Protein AF-A0A0G3BPD0-F1 (afdb_monomer_lite)

Radius of gyration: 22.97 Å; chains: 1; bounding box: 46×29×78 Å

Structure (mmCIF, N/CA/C/O backbone):
data_AF-A0A0G3BPD0-F1
#
_entry.id   AF-A0A0G3BPD0-F1
#
loop_
_atom_site.group_PDB
_atom_site.id
_atom_site.type_symbol
_atom_site.label_atom_id
_atom_site.label_alt_id
_atom_site.label_comp_id
_atom_site.label_asym_id
_atom_site.label_entity_id
_atom_site.label_seq_id
_atom_site.pdbx_PDB_ins_code
_atom_site.Cartn_x
_atom_site.Cartn_y
_atom_site.Cartn_z
_atom_site.occupancy
_atom_site.B_iso_or_equiv
_atom_site.auth_seq_id
_atom_site.auth_comp_id
_atom_site.auth_asym_id
_atom_site.auth_atom_id
_atom_site.pdbx_PDB_model_num
ATOM 1 N N . MET A 1 1 ? -33.000 14.233 -21.600 1.00 36.94 1 MET A N 1
ATOM 2 C CA . MET A 1 1 ? -31.948 13.499 -22.332 1.00 36.94 1 MET A CA 1
ATOM 3 C C . MET A 1 1 ? -30.606 14.037 -21.872 1.00 36.94 1 MET A C 1
ATOM 5 O O . MET A 1 1 ? -30.256 15.145 -22.238 1.00 36.94 1 MET A O 1
ATOM 9 N N . GLY A 1 2 ? -29.935 13.327 -20.967 1.00 34.69 2 GLY A N 1
ATOM 10 C CA . GLY A 1 2 ? -28.583 13.654 -20.518 1.00 34.69 2 GLY A CA 1
ATOM 11 C C . GLY A 1 2 ? -27.718 12.437 -20.792 1.00 34.69 2 GLY A C 1
ATOM 12 O O . GLY A 1 2 ? -27.892 11.407 -20.140 1.00 34.69 2 GLY A O 1
ATOM 13 N N . GLU A 1 3 ? -26.877 12.521 -21.813 1.00 37.94 3 GLU A N 1
ATOM 14 C CA . GLU A 1 3 ? -25.970 11.443 -22.185 1.00 37.94 3 GLU A CA 1
ATOM 15 C C . GLU A 1 3 ? -24.855 11.353 -21.138 1.00 37.94 3 GLU A C 1
ATOM 17 O O . GLU A 1 3 ? -24.116 12.305 -20.893 1.00 37.94 3 GLU A O 1
ATOM 22 N N . ARG A 1 4 ? -24.770 10.206 -20.457 1.00 46.12 4 ARG A N 1
ATOM 23 C CA . ARG A 1 4 ? -23.628 9.866 -19.605 1.00 46.12 4 ARG A CA 1
ATOM 24 C C . ARG A 1 4 ? -22.479 9.423 -20.504 1.00 46.12 4 ARG A C 1
ATOM 26 O O . ARG A 1 4 ? -22.645 8.474 -21.264 1.00 46.12 4 ARG A O 1
ATOM 33 N N . CYS A 1 5 ? -21.312 10.047 -20.356 1.00 32.62 5 CYS A N 1
ATOM 34 C CA . CYS A 1 5 ? -20.070 9.552 -20.947 1.00 32.62 5 CYS A CA 1
ATOM 35 C C . CYS A 1 5 ? -19.777 8.114 -20.466 1.00 32.62 5 CYS A C 1
ATOM 37 O O . CYS A 1 5 ? -19.778 7.871 -19.252 1.00 32.62 5 CYS A O 1
ATOM 39 N N . PRO A 1 6 ? -19.492 7.162 -21.371 1.00 45.19 6 PRO A N 1
ATOM 40 C CA . PRO A 1 6 ? -19.058 5.827 -20.995 1.00 45.19 6 PRO A CA 1
ATOM 41 C C . PRO A 1 6 ? -17.571 5.884 -20.624 1.00 45.19 6 PRO A C 1
ATOM 43 O O . PRO A 1 6 ? -16.737 6.264 -21.438 1.00 45.19 6 PRO A O 1
ATOM 46 N N . GLY A 1 7 ? -17.232 5.521 -19.385 1.00 43.00 7 GLY A N 1
ATOM 47 C CA . GLY A 1 7 ? -15.834 5.373 -18.960 1.00 43.00 7 GLY A CA 1
ATOM 48 C C . GLY A 1 7 ? -15.369 6.332 -17.869 1.00 43.00 7 GLY A C 1
ATOM 49 O O . GLY A 1 7 ? -14.283 6.893 -17.967 1.00 43.00 7 GLY A O 1
ATOM 50 N N . GLY A 1 8 ? -16.143 6.484 -16.790 1.00 37.53 8 GLY A N 1
ATOM 51 C CA . GLY A 1 8 ? -15.663 7.098 -15.549 1.00 37.53 8 GLY A CA 1
ATOM 52 C C . GLY A 1 8 ? -14.537 6.276 -14.909 1.00 37.53 8 GLY A C 1
ATOM 53 O O . GLY A 1 8 ? -14.745 5.597 -13.906 1.00 37.53 8 GLY A O 1
ATOM 54 N N . GLN A 1 9 ? -13.338 6.310 -15.488 1.00 41.47 9 GLN A N 1
ATOM 55 C CA . GLN A 1 9 ? -12.120 5.854 -14.838 1.00 41.47 9 GLN A CA 1
ATOM 56 C C . GLN A 1 9 ? -11.810 6.850 -13.727 1.00 41.47 9 GLN A C 1
ATOM 58 O O . GLN A 1 9 ? -11.182 7.887 -13.932 1.00 41.47 9 GLN A O 1
ATOM 63 N N . GLY A 1 10 ? -12.314 6.542 -12.529 1.00 41.12 10 GLY A N 1
ATOM 64 C CA . GLY A 1 10 ? -11.878 7.201 -11.309 1.00 41.12 10 GLY A CA 1
ATOM 65 C C . GLY A 1 10 ? -10.354 7.168 -11.279 1.00 41.12 10 GLY A C 1
ATOM 66 O O . GLY A 1 10 ? -9.766 6.083 -11.277 1.00 41.12 10 GLY A O 1
ATOM 67 N N . ARG A 1 11 ? -9.732 8.352 -11.330 1.00 47.56 11 ARG A N 1
ATOM 68 C CA . ARG A 1 11 ? -8.277 8.515 -11.264 1.00 47.56 11 ARG A CA 1
ATOM 69 C C . ARG A 1 11 ? -7.823 7.961 -9.922 1.00 47.56 11 ARG A C 1
ATOM 71 O O . ARG A 1 11 ? -8.036 8.582 -8.884 1.00 47.56 11 ARG A O 1
ATOM 78 N N . GLN A 1 12 ? -7.251 6.769 -9.950 1.00 54.84 12 GLN A N 1
ATOM 79 C CA . GLN A 1 12 ? -6.699 6.114 -8.777 1.00 54.84 12 GLN A CA 1
ATOM 80 C C . GLN A 1 12 ? -5.203 6.374 -8.773 1.00 54.84 12 GLN A C 1
ATOM 82 O O . GLN A 1 12 ? -4.533 6.172 -9.783 1.00 54.84 12 GLN A O 1
ATOM 87 N N . ARG A 1 13 ? -4.702 6.887 -7.652 1.00 60.50 13 ARG A N 1
ATOM 88 C CA . ARG A 1 13 ? -3.278 7.140 -7.457 1.00 60.50 13 ARG A CA 1
ATOM 89 C C . ARG A 1 13 ? -2.708 5.988 -6.640 1.00 60.50 13 ARG A C 1
ATOM 91 O O . ARG A 1 13 ? -3.233 5.687 -5.572 1.00 60.50 13 ARG A O 1
ATOM 98 N N . VAL A 1 14 ? -1.668 5.359 -7.166 1.00 77.88 14 VAL A N 1
ATOM 99 C CA . VAL A 1 14 ? -0.838 4.352 -6.492 1.00 77.88 14 VAL A CA 1
ATOM 10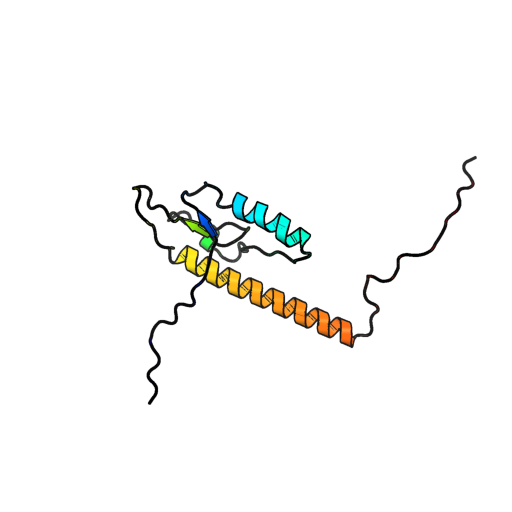0 C C . VAL A 1 14 ? 0.581 4.898 -6.359 1.00 77.88 14 VAL A C 1
ATOM 102 O O . VAL A 1 14 ? 0.932 5.853 -7.055 1.00 77.88 14 VAL A O 1
ATOM 105 N N . HIS A 1 15 ? 1.398 4.311 -5.482 1.00 82.38 15 HIS A N 1
ATOM 106 C CA . HIS A 1 15 ? 2.831 4.616 -5.486 1.00 82.38 15 HIS A CA 1
ATOM 107 C C . HIS A 1 15 ? 3.481 4.071 -6.763 1.00 82.38 15 HIS A C 1
ATOM 109 O O . HIS A 1 15 ? 3.117 2.999 -7.246 1.00 82.38 15 HIS A O 1
ATOM 115 N N . VAL A 1 16 ? 4.424 4.830 -7.313 1.00 81.12 16 VAL A N 1
ATOM 116 C CA . VAL A 1 16 ? 5.111 4.541 -8.577 1.00 81.12 16 VAL A CA 1
ATOM 117 C C . VAL A 1 16 ? 6.587 4.302 -8.288 1.00 81.12 16 VAL A C 1
ATOM 119 O O . VAL A 1 16 ? 7.194 5.082 -7.555 1.00 81.12 16 VAL A O 1
ATOM 122 N N . THR A 1 17 ? 7.174 3.277 -8.902 1.00 85.50 17 THR A N 1
ATOM 123 C CA . THR A 1 17 ? 8.631 3.095 -8.950 1.00 85.50 17 THR A CA 1
ATOM 124 C C . THR A 1 17 ? 9.121 2.962 -10.385 1.00 85.50 17 THR A C 1
ATOM 126 O O . THR A 1 17 ? 8.375 2.551 -11.273 1.00 85.50 17 THR A O 1
ATOM 129 N N . GLY A 1 18 ? 10.394 3.297 -10.610 1.00 75.69 18 GLY A N 1
ATOM 130 C CA . GLY A 1 18 ? 11.045 3.065 -11.901 1.00 75.69 18 GLY A CA 1
ATOM 131 C C . GLY A 1 18 ? 11.280 1.577 -12.158 1.00 75.69 18 GLY A C 1
ATOM 132 O O . GLY A 1 18 ? 10.964 1.085 -13.223 1.00 75.69 18 GLY A O 1
ATOM 133 N N . SER A 1 19 ? 11.745 0.815 -11.165 1.00 81.12 19 SER A N 1
ATOM 134 C CA . SER A 1 19 ? 12.085 -0.605 -11.340 1.00 81.12 19 SER A CA 1
ATOM 135 C C . SER A 1 19 ? 11.330 -1.534 -10.382 1.00 81.12 19 SER A C 1
ATOM 137 O O . SER A 1 19 ? 10.729 -1.088 -9.400 1.00 81.12 19 SER A O 1
ATOM 139 N N . GLN A 1 20 ? 11.390 -2.845 -10.656 1.00 83.31 20 GLN A N 1
ATOM 140 C CA . GLN A 1 20 ? 10.669 -3.902 -9.924 1.00 83.31 20 GLN A CA 1
ATOM 141 C C . GLN A 1 20 ? 10.973 -3.949 -8.421 1.00 83.31 20 GLN A C 1
ATOM 143 O O . GLN A 1 20 ? 10.095 -4.272 -7.632 1.00 83.31 20 GLN A O 1
ATOM 148 N N . HIS A 1 21 ? 12.195 -3.609 -8.009 1.00 86.50 21 HIS A N 1
ATOM 149 C CA . HIS A 1 21 ? 12.603 -3.638 -6.596 1.00 86.50 21 HIS A CA 1
ATOM 150 C C . HIS A 1 21 ? 13.168 -2.299 -6.112 1.00 86.50 21 HIS A C 1
ATOM 152 O O . HIS A 1 21 ? 13.570 -2.170 -4.957 1.00 86.50 21 HIS A O 1
ATOM 158 N N . GLY A 1 22 ? 13.172 -1.279 -6.976 1.00 88.75 22 GLY A N 1
ATOM 159 C CA . GLY A 1 22 ? 13.653 0.066 -6.673 1.00 88.75 22 GLY A CA 1
ATOM 160 C C . GLY A 1 22 ? 12.681 0.836 -5.789 1.00 88.75 22 GLY A C 1
ATOM 161 O O . GLY A 1 22 ? 12.031 1.768 -6.248 1.00 88.75 22 GLY A O 1
ATOM 162 N N . GLY A 1 23 ? 12.566 0.435 -4.523 1.00 89.56 23 GLY A N 1
ATOM 163 C CA . GLY A 1 23 ? 11.771 1.145 -3.524 1.00 89.56 23 GLY A CA 1
ATOM 164 C C . GLY A 1 23 ? 10.275 0.830 -3.531 1.00 89.56 23 GLY A C 1
ATOM 165 O O . GLY A 1 23 ? 9.522 1.590 -2.926 1.00 89.56 23 GLY A O 1
ATOM 166 N N . GLN A 1 24 ? 9.844 -0.276 -4.152 1.00 90.25 24 GLN A N 1
ATOM 167 C CA . GLN A 1 24 ? 8.431 -0.695 -4.173 1.00 90.25 24 GLN A CA 1
ATOM 168 C C . GLN A 1 24 ? 7.852 -0.826 -2.759 1.00 90.25 24 GLN A C 1
ATOM 170 O O . GLN A 1 24 ? 6.770 -0.327 -2.461 1.00 90.25 24 GLN A O 1
ATOM 175 N N . GLU A 1 25 ? 8.617 -1.447 -1.864 1.00 94.56 25 GLU A N 1
ATOM 176 C CA . GLU A 1 25 ? 8.222 -1.659 -0.471 1.00 94.56 25 GLU A CA 1
ATOM 177 C C . GLU A 1 25 ? 8.771 -0.564 0.447 1.00 94.56 25 GLU A C 1
ATOM 179 O O . GLU A 1 25 ? 8.048 -0.020 1.280 1.00 94.56 25 GLU A O 1
ATOM 184 N N . ALA A 1 26 ? 10.042 -0.190 0.268 1.00 94.56 26 ALA A N 1
ATOM 185 C CA . ALA A 1 26 ? 10.727 0.755 1.149 1.00 94.56 26 ALA A CA 1
ATOM 186 C C . ALA A 1 26 ? 10.076 2.151 1.158 1.00 94.56 26 ALA A C 1
ATOM 188 O O . ALA A 1 26 ? 10.004 2.798 2.206 1.00 94.56 26 ALA A O 1
ATOM 189 N N . THR A 1 27 ? 9.542 2.607 0.020 1.00 94.44 27 THR A N 1
ATOM 190 C CA . THR A 1 27 ? 8.810 3.884 -0.061 1.00 94.44 27 THR A CA 1
ATOM 191 C C . THR A 1 27 ? 7.528 3.836 0.766 1.00 94.44 27 THR A C 1
ATOM 193 O O . THR A 1 27 ? 7.233 4.763 1.522 1.00 94.44 27 THR A O 1
ATOM 196 N N . LEU A 1 28 ? 6.784 2.729 0.688 1.00 93.38 28 LEU A N 1
ATOM 197 C CA . LEU A 1 28 ? 5.588 2.534 1.502 1.00 93.38 28 LEU A CA 1
ATOM 198 C C . LEU A 1 28 ? 5.961 2.471 2.982 1.00 93.38 28 LEU A C 1
ATOM 200 O O . LEU A 1 28 ? 5.422 3.249 3.764 1.00 93.38 28 LEU A O 1
ATOM 204 N N . LEU A 1 29 ? 6.912 1.619 3.365 1.00 95.25 29 LEU A N 1
ATOM 205 C CA . LEU A 1 29 ? 7.340 1.449 4.757 1.00 95.25 29 LEU A CA 1
ATOM 206 C C . LEU A 1 29 ? 7.827 2.758 5.390 1.00 95.25 29 LEU A C 1
ATOM 208 O O . LEU A 1 29 ? 7.429 3.083 6.507 1.00 95.25 29 LEU A O 1
ATOM 212 N N . SER A 1 30 ? 8.622 3.554 4.674 1.00 95.75 30 SER A N 1
ATOM 213 C CA . SER A 1 30 ? 9.070 4.860 5.175 1.00 95.75 30 SER A CA 1
ATOM 214 C C . SER A 1 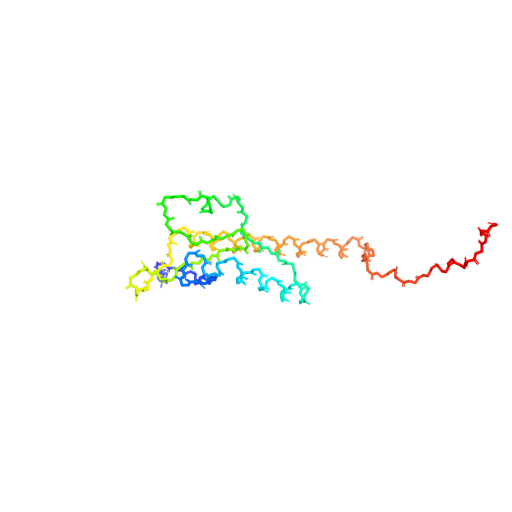30 ? 7.916 5.862 5.309 1.00 95.75 30 SER A C 1
ATOM 216 O O . SER A 1 30 ? 7.847 6.589 6.299 1.00 95.75 30 SER A O 1
ATOM 218 N N . THR A 1 31 ? 6.942 5.835 4.393 1.00 94.56 31 THR A N 1
ATOM 219 C CA . THR A 1 31 ? 5.715 6.641 4.506 1.00 94.56 31 THR A CA 1
ATOM 220 C C . THR A 1 31 ? 4.887 6.254 5.737 1.00 94.56 31 THR A C 1
ATOM 222 O O . THR A 1 31 ? 4.347 7.134 6.411 1.00 94.56 31 THR A O 1
ATOM 225 N N . HIS A 1 32 ? 4.816 4.960 6.088 1.00 96.06 32 HIS A N 1
ATOM 226 C CA . HIS A 1 32 ? 4.073 4.498 7.270 1.00 96.06 32 HIS A CA 1
ATOM 227 C C . HIS A 1 32 ? 4.582 5.161 8.555 1.00 96.06 32 HIS A C 1
ATOM 229 O O . HIS A 1 32 ? 3.775 5.500 9.415 1.00 96.06 32 HIS A O 1
ATOM 235 N N . ILE A 1 33 ? 5.892 5.407 8.673 1.00 97.06 33 ILE A N 1
ATOM 236 C CA . ILE A 1 33 ? 6.492 6.037 9.859 1.00 97.06 33 ILE A CA 1
ATOM 237 C C . ILE A 1 33 ? 5.868 7.412 10.119 1.00 97.06 33 ILE A C 1
ATOM 239 O O . ILE A 1 33 ? 5.480 7.708 11.250 1.00 97.06 33 ILE A O 1
ATOM 243 N N . VAL A 1 34 ? 5.730 8.240 9.080 1.00 97.38 34 VAL A N 1
ATOM 244 C CA . VAL A 1 34 ? 5.151 9.586 9.205 1.00 97.38 34 VAL A CA 1
ATOM 245 C C . VAL A 1 34 ? 3.665 9.510 9.557 1.00 97.38 34 VAL A C 1
ATOM 247 O O . VAL A 1 34 ? 3.201 10.234 10.434 1.00 97.38 34 VAL A O 1
ATOM 250 N N . LEU A 1 35 ? 2.918 8.600 8.924 1.00 96.62 35 LEU A N 1
ATOM 251 C CA . LEU A 1 35 ? 1.490 8.415 9.209 1.00 96.62 35 LEU A CA 1
ATOM 252 C C . LEU A 1 35 ? 1.248 7.958 10.654 1.00 96.62 35 LEU A C 1
ATOM 254 O O . LEU A 1 35 ? 0.332 8.452 11.311 1.00 96.62 35 LEU A O 1
ATOM 258 N N . LEU A 1 36 ? 2.100 7.069 11.167 1.00 97.19 36 LEU A N 1
ATOM 259 C CA . LEU A 1 36 ? 2.062 6.632 12.560 1.00 97.19 36 LEU A CA 1
ATOM 260 C C . LEU A 1 36 ? 2.368 7.785 13.525 1.00 97.19 36 LEU A C 1
ATOM 262 O O . LEU A 1 36 ? 1.670 7.932 14.524 1.00 97.19 36 LEU A O 1
ATOM 266 N N . HIS A 1 37 ? 3.340 8.649 13.209 1.00 97.50 37 HIS A N 1
ATOM 267 C CA . HIS A 1 37 ? 3.624 9.845 14.017 1.00 97.50 37 HIS A CA 1
ATOM 268 C C . HIS A 1 37 ? 2.449 10.831 14.057 1.00 97.50 37 HIS A C 1
ATOM 270 O O . HIS A 1 37 ? 2.244 11.503 15.063 1.00 97.50 37 HIS A O 1
ATOM 276 N N . LEU A 1 38 ? 1.646 10.895 12.993 1.00 97.75 38 LEU A N 1
ATOM 277 C CA . LEU A 1 38 ? 0.414 11.689 12.947 1.00 97.75 38 LEU A CA 1
ATOM 278 C C . LEU A 1 38 ? -0.770 11.020 13.673 1.00 97.75 38 LEU A C 1
ATOM 280 O O . LEU A 1 38 ? -1.877 11.557 13.654 1.00 97.75 38 LEU A O 1
ATOM 284 N N . GLY A 1 39 ? -0.566 9.854 14.297 1.00 95.88 39 GLY A N 1
ATOM 285 C CA . GLY A 1 39 ? -1.604 9.114 15.014 1.00 95.88 39 GLY A CA 1
ATOM 286 C C . GLY A 1 39 ? -2.606 8.404 14.100 1.00 95.88 39 GLY A C 1
ATOM 287 O O . GLY A 1 39 ? -3.722 8.108 14.527 1.00 95.88 39 GLY A O 1
ATOM 288 N N . MET A 1 40 ? -2.250 8.149 12.836 1.00 96.94 40 MET A N 1
ATOM 289 C CA . MET A 1 40 ? -3.135 7.460 11.899 1.00 96.94 40 MET A CA 1
ATOM 290 C C . MET A 1 40 ? -3.091 5.942 12.081 1.00 96.94 40 MET A C 1
ATOM 292 O O . MET A 1 40 ? -2.047 5.349 12.346 1.00 96.94 40 MET A O 1
ATOM 296 N N . VAL A 1 41 ? -4.233 5.297 11.840 1.00 95.12 41 VAL A N 1
ATOM 297 C CA . VAL A 1 41 ? -4.305 3.843 11.665 1.00 95.12 41 VAL A CA 1
ATOM 298 C C . VAL A 1 41 ? -3.918 3.517 10.228 1.00 95.12 41 VAL A C 1
ATOM 300 O O . VAL A 1 41 ? -4.576 3.971 9.290 1.00 95.12 41 VAL A O 1
ATOM 303 N N . VAL A 1 42 ? -2.861 2.726 10.050 1.00 94.88 42 VAL A N 1
ATOM 304 C CA . VAL A 1 42 ? -2.356 2.366 8.721 1.00 94.88 42 VAL A CA 1
ATOM 305 C C . VAL A 1 42 ? -2.828 0.971 8.311 1.00 94.88 42 VAL A C 1
ATOM 307 O O . VAL A 1 42 ? -2.878 0.053 9.126 1.00 94.88 42 VAL A O 1
ATOM 310 N N . THR A 1 43 ? -3.184 0.813 7.036 1.00 94.75 43 THR A N 1
ATOM 311 C CA . THR A 1 43 ? -3.575 -0.465 6.426 1.00 94.75 43 THR A CA 1
ATOM 312 C C . THR A 1 43 ? -2.967 -0.596 5.031 1.00 94.75 43 THR A C 1
ATOM 314 O O . THR A 1 43 ? -2.845 0.391 4.302 1.00 94.75 43 THR A O 1
ATOM 317 N N . GLY A 1 44 ? -2.586 -1.819 4.670 1.00 95.00 44 GLY A N 1
ATOM 318 C CA . GLY A 1 44 ? -1.945 -2.139 3.398 1.00 95.00 44 GLY A CA 1
ATOM 319 C C . GLY A 1 44 ? -2.895 -2.760 2.373 1.00 95.00 44 GLY A C 1
ATOM 320 O O . GLY A 1 44 ? -4.092 -2.459 2.330 1.00 95.00 44 GLY A O 1
ATOM 321 N N . LEU A 1 45 ? -2.349 -3.649 1.542 1.00 96.50 45 LEU A N 1
ATOM 322 C CA . LEU A 1 45 ? -3.084 -4.454 0.566 1.00 96.50 45 LEU A CA 1
ATOM 323 C C . LEU A 1 45 ? -3.107 -5.923 1.034 1.00 96.50 45 LEU A C 1
ATOM 325 O O . LEU A 1 45 ? -2.141 -6.656 0.840 1.00 96.50 45 LEU A O 1
ATOM 329 N N . PRO A 1 46 ? -4.197 -6.398 1.660 1.00 96.19 46 PRO A N 1
ATOM 330 C CA . PRO A 1 46 ? -4.282 -7.772 2.152 1.00 96.19 46 PRO A CA 1
ATOM 331 C C . PRO A 1 46 ? -4.072 -8.838 1.062 1.00 96.19 46 PRO A C 1
ATOM 333 O O . PRO A 1 46 ? -4.604 -8.714 -0.039 1.00 96.19 46 PRO A O 1
ATOM 336 N N . TYR A 1 47 ? -3.432 -9.964 1.404 1.00 96.56 47 TYR A N 1
ATOM 337 C CA . TYR A 1 47 ? -3.265 -11.145 0.525 1.00 96.56 47 TYR A CA 1
ATOM 338 C C . TYR A 1 47 ? -4.576 -11.859 0.136 1.00 96.56 47 TYR A C 1
ATOM 340 O O . TYR A 1 47 ? -4.579 -12.845 -0.612 1.00 96.56 47 TYR A O 1
ATOM 348 N N . THR A 1 48 ? -5.716 -11.388 0.643 1.00 96.12 48 THR A N 1
ATOM 349 C CA . THR A 1 48 ? -7.029 -11.759 0.103 1.00 96.12 48 THR A CA 1
ATOM 350 C C . THR A 1 48 ? -7.224 -11.203 -1.310 1.00 96.12 48 THR A C 1
ATOM 352 O O . THR A 1 48 ? -7.949 -11.808 -2.097 1.00 96.12 48 THR A O 1
ATOM 355 N N . PHE A 1 49 ? -6.511 -10.135 -1.684 1.00 96.56 49 PHE A N 1
ATOM 356 C CA . PHE A 1 49 ? -6.278 -9.779 -3.079 1.00 96.56 49 PHE A CA 1
ATOM 357 C C . PHE A 1 49 ? -5.185 -10.677 -3.676 1.00 96.56 49 PHE A C 1
ATOM 359 O O . PHE A 1 49 ? -3.991 -10.475 -3.450 1.00 96.56 49 PHE A O 1
ATOM 366 N N . LYS A 1 50 ? -5.606 -11.681 -4.453 1.00 95.75 50 LYS A N 1
ATOM 367 C CA . LYS A 1 50 ? -4.717 -12.695 -5.045 1.00 95.75 50 LYS A CA 1
ATOM 368 C C . LYS A 1 50 ? -3.808 -12.175 -6.158 1.00 95.75 50 LYS A C 1
ATOM 370 O O . LYS A 1 50 ? -2.828 -12.842 -6.466 1.00 95.75 50 LYS A O 1
ATOM 375 N N . GLY A 1 51 ? -4.069 -10.977 -6.684 1.00 93.44 51 GLY A N 1
ATOM 376 C CA . GLY A 1 51 ? -3.213 -10.333 -7.683 1.00 93.44 51 GLY A CA 1
ATOM 377 C C . GLY A 1 51 ? -1.767 -10.102 -7.223 1.00 93.44 51 GLY A C 1
ATOM 378 O O . GLY A 1 51 ? -0.878 -10.020 -8.058 1.00 93.44 51 GLY A O 1
ATOM 379 N N . GLN A 1 52 ? -1.513 -10.072 -5.908 1.00 92.69 52 GLN A N 1
ATOM 380 C CA . GLN A 1 52 ? -0.160 -9.998 -5.330 1.00 92.69 52 GLN A CA 1
ATOM 381 C C . GLN A 1 52 ? 0.661 -11.285 -5.467 1.00 92.69 52 GLN A C 1
ATOM 383 O O . GLN A 1 52 ? 1.869 -11.258 -5.279 1.00 92.69 52 GLN A O 1
ATOM 388 N N . LEU A 1 53 ? 0.014 -12.422 -5.729 1.00 93.38 53 LEU A N 1
ATOM 389 C CA . LEU A 1 53 ? 0.670 -13.731 -5.821 1.00 93.38 53 LEU A CA 1
ATOM 390 C C . LEU A 1 53 ? 0.891 -14.162 -7.276 1.00 93.38 53 LEU A C 1
ATOM 392 O O . LEU A 1 53 ? 1.204 -15.323 -7.534 1.00 93.38 53 LEU A O 1
ATOM 396 N N . ARG A 1 54 ? 0.671 -13.254 -8.229 1.00 92.44 54 ARG A N 1
ATOM 397 C CA . ARG A 1 54 ? 0.848 -13.524 -9.654 1.00 92.44 54 ARG A CA 1
ATOM 398 C C . ARG A 1 54 ? 2.320 -13.673 -10.000 1.00 92.44 54 ARG A C 1
ATOM 400 O O . ARG A 1 54 ? 3.142 -12.894 -9.539 1.00 92.44 54 ARG A O 1
ATOM 407 N N . MET A 1 55 ? 2.611 -14.663 -10.836 1.00 92.56 55 MET A N 1
ATOM 408 C CA . MET A 1 55 ? 3.968 -15.012 -11.281 1.00 92.56 55 MET A CA 1
ATOM 409 C C . MET A 1 55 ? 4.086 -15.047 -12.811 1.00 92.56 55 MET A C 1
ATOM 411 O O . MET A 1 55 ? 5.123 -15.416 -13.348 1.00 92.56 55 MET A O 1
ATOM 415 N N . ASP A 1 56 ? 3.006 -14.711 -13.514 1.00 93.12 56 ASP A N 1
ATOM 416 C CA . ASP A 1 56 ? 2.873 -14.786 -14.969 1.00 93.12 56 ASP A CA 1
ATOM 417 C C . ASP A 1 56 ? 3.109 -13.439 -15.671 1.00 93.12 56 ASP A C 1
ATOM 419 O O . ASP A 1 56 ? 3.246 -13.398 -16.891 1.00 93.12 56 ASP A O 1
ATOM 423 N N . GLU A 1 57 ? 3.179 -12.342 -14.916 1.00 90.44 57 GLU A N 1
ATOM 424 C CA . GLU A 1 57 ? 3.432 -10.998 -15.429 1.00 90.44 57 GLU A CA 1
ATOM 425 C C . GLU A 1 57 ? 4.265 -10.170 -14.444 1.00 90.44 57 GLU A C 1
ATOM 427 O O . GLU A 1 57 ? 4.184 -10.350 -13.228 1.00 90.44 57 GLU A O 1
ATOM 432 N N . ILE A 1 58 ? 5.035 -9.213 -14.968 1.00 91.50 58 ILE A N 1
ATOM 433 C CA . ILE A 1 58 ? 5.670 -8.189 -14.135 1.00 91.50 58 ILE A CA 1
ATOM 434 C C . ILE A 1 58 ? 4.568 -7.271 -13.603 1.00 91.50 58 ILE A C 1
ATOM 436 O O . ILE A 1 58 ? 3.914 -6.560 -14.373 1.00 91.50 58 ILE A O 1
ATOM 440 N N . THR A 1 59 ? 4.390 -7.264 -12.285 1.00 92.19 59 THR A N 1
ATOM 441 C CA . THR A 1 59 ? 3.379 -6.466 -11.589 1.00 92.19 59 THR A CA 1
ATOM 442 C C . THR A 1 59 ? 3.973 -5.795 -10.358 1.00 92.19 59 THR A C 1
ATOM 444 O O . THR A 1 59 ? 4.756 -6.391 -9.622 1.00 92.19 59 THR A O 1
ATOM 447 N N . GLY A 1 60 ? 3.572 -4.550 -10.118 1.00 91.38 60 GLY A N 1
ATOM 448 C CA . GLY A 1 60 ? 3.701 -3.900 -8.824 1.00 91.38 60 GLY A CA 1
ATOM 449 C C . GLY A 1 60 ? 2.709 -4.459 -7.799 1.00 91.38 60 GLY A C 1
ATOM 450 O O . GLY A 1 60 ? 1.856 -5.302 -8.096 1.00 91.38 60 GLY A O 1
ATOM 451 N N . GLY A 1 61 ? 2.810 -3.937 -6.584 1.00 91.81 61 GLY A N 1
ATOM 452 C CA . GLY A 1 61 ? 2.031 -4.313 -5.415 1.00 91.81 61 GLY A CA 1
ATOM 453 C C . GLY A 1 61 ? 2.882 -5.004 -4.354 1.00 91.81 61 GLY A C 1
ATOM 454 O O . GLY A 1 61 ? 3.772 -5.793 -4.648 1.00 91.81 61 GLY A O 1
ATOM 455 N N . SER A 1 62 ? 2.578 -4.708 -3.096 1.00 93.94 62 SER A N 1
ATOM 456 C CA . SER A 1 62 ? 3.110 -5.412 -1.931 1.00 93.94 62 SER A CA 1
ATOM 457 C C . SER A 1 62 ? 2.049 -5.441 -0.830 1.00 93.94 62 SER A C 1
ATOM 459 O O . SER A 1 62 ? 1.081 -4.671 -0.894 1.00 93.94 62 SER A O 1
ATOM 461 N N . PRO A 1 63 ? 2.237 -6.234 0.237 1.00 94.75 63 PRO A N 1
ATOM 462 C CA . PRO A 1 63 ? 1.311 -6.232 1.367 1.00 94.75 63 PRO A CA 1
ATOM 463 C C . PRO A 1 63 ? 1.174 -4.859 2.028 1.00 94.75 63 PRO A C 1
ATOM 465 O O . PRO A 1 63 ? 0.165 -4.583 2.673 1.00 94.75 63 PRO A O 1
ATOM 468 N N . TYR A 1 64 ? 2.160 -3.979 1.837 1.00 95.50 64 TYR A N 1
ATOM 469 C CA . TYR A 1 64 ? 2.180 -2.613 2.354 1.00 95.50 64 TYR A CA 1
ATOM 470 C C . TYR A 1 64 ? 1.323 -1.642 1.522 1.00 95.50 64 TYR A C 1
ATOM 472 O O . TYR A 1 64 ? 1.017 -0.544 1.983 1.00 95.50 64 TYR A O 1
ATOM 480 N N . GLY A 1 65 ? 0.912 -2.023 0.307 1.00 95.75 65 GLY A N 1
ATOM 481 C CA . GLY A 1 65 ? 0.077 -1.200 -0.566 1.00 95.75 65 GLY A CA 1
ATOM 482 C C . GLY A 1 65 ? 0.194 -1.539 -2.053 1.00 95.75 65 GLY A C 1
ATOM 483 O O . GLY A 1 65 ? 1.158 -2.150 -2.511 1.00 95.75 65 GLY A O 1
ATOM 484 N N . ALA A 1 66 ? -0.806 -1.106 -2.819 1.00 96.25 66 ALA A N 1
ATOM 485 C CA . ALA A 1 66 ? -0.816 -1.161 -4.270 1.00 96.25 66 ALA A CA 1
ATOM 486 C C . ALA A 1 66 ? 0.190 -0.162 -4.850 1.00 96.25 66 ALA A C 1
ATOM 488 O O . ALA A 1 66 ? 0.235 1.012 -4.461 1.00 96.25 66 ALA A O 1
ATOM 489 N N . THR A 1 67 ? 0.968 -0.634 -5.814 1.00 94.88 67 THR A N 1
ATOM 490 C CA . THR A 1 67 ? 1.979 0.149 -6.515 1.00 94.88 67 THR A CA 1
ATOM 491 C C . THR A 1 67 ? 1.979 -0.201 -8.001 1.00 94.88 67 THR A C 1
ATOM 493 O O . THR A 1 67 ? 1.369 -1.188 -8.411 1.00 94.88 67 THR A O 1
ATOM 496 N N . THR A 1 68 ? 2.647 0.614 -8.811 1.00 94.75 68 THR A N 1
ATOM 497 C CA . THR A 1 68 ? 2.857 0.377 -10.244 1.00 94.75 68 THR A CA 1
ATOM 498 C C . THR A 1 68 ? 4.324 0.573 -10.596 1.00 94.75 68 THR A C 1
ATOM 500 O O . THR A 1 68 ? 5.025 1.358 -9.954 1.00 94.75 68 THR A O 1
ATOM 503 N N . ILE A 1 69 ? 4.779 -0.123 -11.633 1.00 92.81 69 ILE A N 1
ATOM 504 C CA . ILE A 1 69 ? 6.102 0.078 -12.233 1.00 92.81 69 ILE A CA 1
ATOM 505 C C . ILE A 1 69 ? 5.926 0.952 -13.476 1.00 92.81 69 ILE A C 1
ATOM 507 O O . ILE A 1 69 ? 5.052 0.661 -14.297 1.00 92.81 69 ILE A O 1
ATOM 511 N N . ALA A 1 70 ? 6.710 2.025 -13.578 1.00 90.06 70 ALA A N 1
ATOM 512 C CA . ALA A 1 70 ? 6.594 3.019 -14.646 1.00 90.06 70 ALA A CA 1
ATOM 513 C C . ALA A 1 70 ? 7.630 2.878 -15.769 1.00 90.06 70 ALA A C 1
ATOM 515 O O . ALA A 1 70 ? 7.397 3.436 -16.830 1.00 90.06 70 ALA A O 1
ATOM 516 N N . ASP A 1 71 ? 8.730 2.145 -15.582 1.00 86.69 71 ASP A N 1
ATOM 517 C CA . ASP A 1 71 ? 9.684 1.862 -16.668 1.00 86.69 71 ASP A CA 1
ATOM 518 C C . ASP A 1 71 ? 9.282 0.570 -17.396 1.00 86.69 71 ASP A C 1
ATOM 520 O O . ASP A 1 71 ? 8.892 -0.420 -16.762 1.00 86.69 71 ASP A O 1
ATOM 524 N N . ASP A 1 72 ? 9.367 0.573 -18.724 1.00 83.44 72 ASP A N 1
ATOM 525 C CA . ASP A 1 72 ? 9.196 -0.618 -19.563 1.00 83.44 72 ASP A CA 1
ATOM 526 C C . ASP A 1 72 ? 10.485 -1.451 -19.710 1.00 83.44 72 ASP A C 1
ATOM 528 O O . ASP A 1 72 ? 10.454 -2.543 -20.280 1.00 83.44 72 ASP A O 1
ATOM 532 N N . GLY A 1 73 ? 11.604 -0.973 -19.154 1.00 79.44 73 GLY A N 1
ATOM 533 C CA . GLY A 1 73 ? 12.920 -1.610 -19.218 1.00 79.44 73 GLY A CA 1
ATOM 534 C C . GLY A 1 73 ? 13.725 -1.251 -20.471 1.00 79.44 73 GLY A C 1
ATOM 535 O O . GLY A 1 73 ? 14.857 -1.716 -20.626 1.00 79.44 73 GLY A O 1
ATOM 536 N N . HIS A 1 74 ? 13.171 -0.4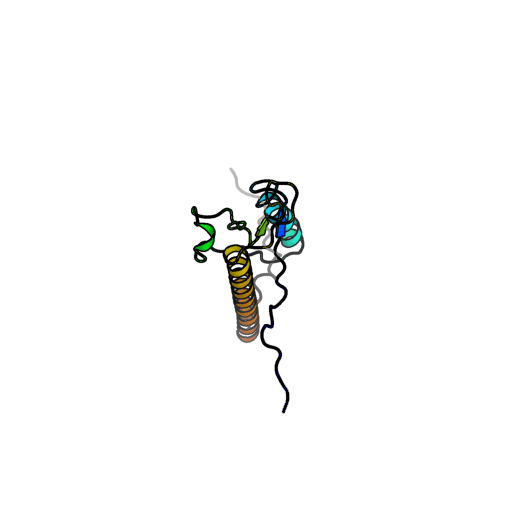18 -21.351 1.00 81.88 74 HIS A N 1
ATOM 537 C CA . HIS A 1 74 ? 13.787 0.075 -22.582 1.00 81.88 74 HIS A CA 1
ATOM 538 C C . HIS A 1 74 ? 13.894 1.608 -22.610 1.00 81.88 74 HIS A C 1
ATOM 540 O O . HIS A 1 74 ? 14.249 2.182 -23.641 1.00 81.88 74 HIS A O 1
ATOM 546 N N . GLY A 1 75 ? 13.641 2.268 -21.473 1.00 72.62 75 GLY A N 1
ATOM 547 C CA . GLY A 1 75 ? 13.656 3.724 -21.345 1.00 72.62 75 GLY A CA 1
ATOM 548 C C . GLY A 1 75 ? 12.354 4.393 -21.793 1.00 72.62 75 GLY A C 1
ATOM 549 O O . GLY A 1 75 ? 12.353 5.604 -22.018 1.00 72.62 75 GLY A O 1
ATOM 550 N N . GLY A 1 76 ? 11.275 3.620 -21.952 1.00 76.06 76 GLY A N 1
ATOM 551 C CA . GLY A 1 76 ? 9.924 4.103 -22.215 1.00 76.06 76 GLY A CA 1
ATOM 552 C C . GLY A 1 76 ? 9.011 4.025 -20.986 1.00 76.06 76 GLY A C 1
ATOM 553 O O . GLY A 1 76 ? 9.316 3.379 -19.982 1.00 76.06 76 GLY A O 1
ATOM 554 N N . ASP A 1 77 ? 7.860 4.695 -21.076 1.00 87.31 77 ASP A N 1
ATOM 555 C CA . ASP A 1 77 ? 6.870 4.745 -19.997 1.00 87.31 77 ASP A CA 1
ATOM 556 C C . ASP A 1 77 ? 5.900 3.553 -20.067 1.00 87.31 77 ASP A C 1
ATOM 558 O O . ASP A 1 77 ? 5.051 3.451 -20.963 1.00 87.31 77 ASP A O 1
ATOM 562 N N . ARG A 1 78 ? 5.947 2.687 -19.055 1.00 90.50 78 ARG A N 1
ATOM 563 C CA . ARG A 1 78 ? 4.965 1.628 -18.813 1.00 90.50 78 ARG A CA 1
ATOM 564 C C . ARG A 1 78 ? 3.724 2.194 -18.122 1.00 90.50 78 ARG A C 1
ATOM 566 O O . ARG A 1 78 ? 3.792 2.810 -17.059 1.00 90.50 78 ARG A O 1
ATOM 573 N N . GLN A 1 79 ? 2.555 1.916 -18.694 1.00 92.00 79 GLN A N 1
ATOM 574 C CA . GLN A 1 79 ? 1.274 2.210 -18.047 1.00 92.00 79 GLN A CA 1
ATOM 575 C C . GLN A 1 79 ? 0.919 1.145 -16.997 1.00 92.00 79 GLN A C 1
ATOM 577 O O . GLN A 1 79 ? 1.297 -0.018 -17.169 1.00 92.00 79 GLN A O 1
ATOM 582 N N . PRO A 1 80 ? 0.152 1.499 -15.947 1.00 92.25 80 PRO A N 1
ATOM 583 C CA . PRO A 1 80 ? -0.301 0.528 -14.961 1.00 92.25 80 PRO A CA 1
ATOM 584 C C . PRO A 1 80 ? -1.077 -0.623 -15.606 1.00 92.25 80 PRO A C 1
ATOM 586 O O . PRO A 1 80 ? -2.001 -0.397 -16.394 1.00 92.25 80 PRO A O 1
ATOM 589 N N . THR A 1 81 ? -0.741 -1.858 -15.247 1.00 93.56 81 THR A N 1
ATOM 590 C CA . THR A 1 81 ? -1.466 -3.041 -15.712 1.00 93.56 81 THR A CA 1
ATOM 591 C C . THR A 1 81 ? -2.832 -3.131 -15.056 1.00 93.56 81 THR A C 1
ATOM 593 O O . THR A 1 81 ? -3.125 -2.523 -14.022 1.00 93.56 81 THR A O 1
ATOM 596 N N . GLN A 1 82 ? -3.694 -3.960 -15.640 1.00 94.38 82 GLN A N 1
ATOM 597 C CA . GLN A 1 82 ? -5.008 -4.218 -15.073 1.00 94.38 82 GLN A CA 1
ATOM 598 C C . GLN A 1 82 ? -4.918 -4.793 -13.646 1.00 94.38 82 GLN A C 1
ATOM 600 O O . GLN A 1 82 ? -5.718 -4.405 -12.797 1.00 94.38 82 GLN A O 1
ATOM 605 N N . ASN A 1 83 ? -3.923 -5.640 -13.354 1.00 95.56 83 ASN A N 1
ATOM 606 C CA . ASN A 1 83 ? -3.702 -6.185 -12.012 1.00 95.56 83 ASN A CA 1
ATOM 607 C C . ASN A 1 83 ? -3.333 -5.096 -10.992 1.00 95.56 83 ASN A C 1
ATOM 609 O O . ASN A 1 83 ? -3.89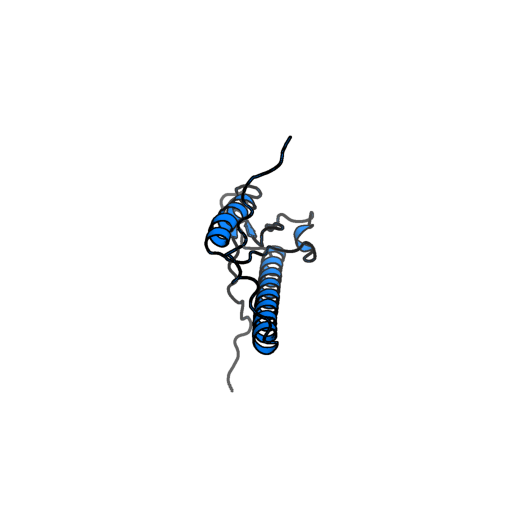6 -5.064 -9.897 1.00 95.56 83 ASN A O 1
ATOM 613 N N . GLU A 1 84 ? -2.457 -4.162 -11.366 1.00 95.69 84 GLU A N 1
ATOM 614 C CA . GLU A 1 84 ? -2.063 -3.023 -10.523 1.00 95.69 84 GLU A CA 1
ATOM 615 C C . GLU A 1 84 ? -3.261 -2.096 -10.252 1.00 95.69 84 GLU A C 1
ATOM 617 O O . GLU A 1 84 ? -3.512 -1.695 -9.109 1.00 95.69 84 GLU A O 1
ATOM 622 N N . LEU A 1 85 ? -4.073 -1.823 -11.281 1.00 96.19 85 LEU A N 1
ATOM 623 C CA . LEU A 1 85 ? -5.316 -1.059 -11.146 1.00 96.19 85 LEU A CA 1
ATOM 624 C C . LEU A 1 85 ? -6.339 -1.775 -10.255 1.00 96.19 85 LEU A C 1
ATOM 626 O O . LEU A 1 85 ? -7.001 -1.136 -9.437 1.00 96.19 85 LEU A O 1
ATOM 630 N N . ASP A 1 86 ? -6.486 -3.091 -10.382 1.00 96.12 86 ASP A N 1
ATOM 631 C CA . ASP A 1 86 ? -7.399 -3.868 -9.544 1.00 96.12 86 ASP A CA 1
ATOM 632 C C . ASP A 1 86 ? -6.932 -3.939 -8.088 1.00 96.12 86 ASP A C 1
ATOM 634 O O . ASP A 1 86 ? -7.769 -3.847 -7.181 1.00 96.12 86 ASP A O 1
ATOM 638 N N . GLY A 1 87 ? -5.618 -3.984 -7.857 1.00 96.06 87 GLY A N 1
ATOM 639 C CA . GLY A 1 87 ? -5.012 -3.814 -6.538 1.00 96.06 87 GLY A CA 1
ATOM 640 C C . GLY A 1 87 ? -5.354 -2.455 -5.926 1.00 96.06 87 GLY A C 1
ATOM 641 O O . GLY A 1 87 ? -5.821 -2.393 -4.786 1.00 96.06 87 GLY A O 1
ATOM 642 N N . ALA A 1 88 ? -5.241 -1.371 -6.700 1.00 96.25 88 ALA A N 1
ATOM 643 C CA . ALA A 1 88 ? -5.619 -0.025 -6.263 1.00 96.25 88 ALA A CA 1
ATOM 644 C C . ALA A 1 88 ? -7.109 0.066 -5.889 1.00 96.25 88 ALA A C 1
ATOM 646 O O . ALA A 1 88 ? -7.470 0.571 -4.820 1.00 96.25 88 ALA A O 1
ATOM 647 N N . ARG A 1 89 ? -7.989 -0.498 -6.731 1.00 96.50 89 ARG A N 1
ATOM 648 C CA . ARG A 1 89 ? -9.439 -0.559 -6.476 1.00 96.50 89 ARG A CA 1
ATOM 649 C C . ARG A 1 89 ? -9.744 -1.360 -5.216 1.00 96.50 89 ARG A C 1
ATOM 651 O O . ARG A 1 89 ? -10.621 -0.983 -4.434 1.00 96.50 89 ARG A O 1
ATOM 658 N N . PHE A 1 90 ? -9.060 -2.487 -5.032 1.00 97.25 90 PHE A N 1
ATOM 659 C CA . PHE A 1 90 ? -9.211 -3.327 -3.853 1.00 97.25 90 PHE A CA 1
ATOM 660 C C . PHE A 1 90 ? -8.810 -2.567 -2.591 1.00 97.25 90 PHE A C 1
ATOM 662 O O . PHE A 1 90 ? -9.608 -2.502 -1.654 1.00 97.25 90 PHE A O 1
ATOM 669 N N . GLN A 1 91 ? -7.627 -1.949 -2.583 1.00 97.38 91 GLN A N 1
ATOM 670 C CA . GLN A 1 91 ? -7.139 -1.189 -1.436 1.00 97.38 91 GLN A CA 1
ATOM 671 C C . GLN A 1 91 ? -8.063 -0.014 -1.110 1.00 97.38 91 GLN A C 1
ATOM 673 O O . GLN A 1 91 ? -8.438 0.155 0.047 1.00 97.38 91 GLN A O 1
ATOM 678 N N . GLY A 1 92 ? -8.524 0.735 -2.116 1.00 96.25 92 GLY A N 1
ATOM 679 C CA . GLY A 1 92 ? -9.475 1.831 -1.917 1.00 96.25 92 GLY A CA 1
ATOM 680 C C . GLY A 1 92 ? -10.773 1.371 -1.242 1.00 96.25 92 GLY A C 1
ATOM 681 O O . GLY A 1 92 ? -11.219 1.973 -0.264 1.00 96.25 92 GLY A O 1
ATOM 682 N N . ARG A 1 93 ? -11.353 0.248 -1.692 1.00 97.25 93 ARG A N 1
ATOM 683 C CA . ARG A 1 93 ? -12.530 -0.350 -1.032 1.00 97.25 93 ARG A CA 1
ATOM 684 C C . ARG A 1 93 ? -12.218 -0.844 0.380 1.00 97.25 93 ARG A C 1
ATOM 686 O O . ARG A 1 93 ? -13.072 -0.731 1.257 1.00 97.25 93 ARG A O 1
ATOM 693 N N . HIS A 1 94 ? -11.038 -1.419 0.599 1.00 96.88 94 HIS A N 1
ATOM 694 C CA . HIS A 1 94 ? -10.621 -1.934 1.901 1.00 96.88 94 HIS A CA 1
ATOM 695 C C . HIS A 1 94 ? -10.487 -0.806 2.934 1.00 96.88 94 HIS A C 1
ATOM 697 O O . HIS A 1 94 ? -11.103 -0.878 3.997 1.00 96.88 94 HIS A O 1
ATOM 703 N N . VAL A 1 95 ? -9.787 0.273 2.576 1.00 96.31 95 VAL A N 1
ATOM 704 C CA . VAL A 1 95 ? -9.642 1.484 3.397 1.00 96.31 95 VAL A CA 1
ATOM 705 C C . VAL A 1 95 ? -11.007 2.092 3.714 1.00 96.31 95 VAL A C 1
ATOM 707 O O . VAL A 1 95 ? -11.299 2.360 4.877 1.00 96.31 95 VAL A O 1
ATOM 710 N N . ALA A 1 96 ? -11.881 2.249 2.712 1.00 97.50 96 ALA A N 1
ATOM 711 C CA . ALA A 1 96 ? -13.215 2.817 2.918 1.00 97.50 96 ALA A CA 1
ATOM 712 C C . ALA A 1 96 ? -14.058 1.998 3.913 1.00 97.50 96 ALA A C 1
ATOM 714 O O . ALA A 1 96 ? -14.746 2.562 4.764 1.00 97.50 96 ALA A O 1
ATOM 715 N N . ARG A 1 97 ? -13.982 0.662 3.844 1.00 97.06 97 ARG A N 1
ATOM 716 C CA . ARG A 1 97 ? -14.682 -0.229 4.784 1.00 97.06 97 ARG A CA 1
ATOM 717 C C . ARG A 1 97 ? -14.141 -0.110 6.206 1.00 97.06 97 ARG A C 1
ATOM 719 O O . ARG A 1 97 ? -14.938 -0.067 7.139 1.00 97.06 97 ARG A O 1
ATOM 726 N N . LEU A 1 98 ? -12.819 -0.043 6.372 1.00 96.31 98 LEU A N 1
ATOM 727 C CA . LEU A 1 98 ? -12.188 0.125 7.684 1.00 96.31 98 LEU A CA 1
ATOM 728 C C . LEU A 1 98 ? -12.533 1.479 8.308 1.00 96.31 98 LEU A C 1
ATOM 730 O O . LEU A 1 98 ? -12.933 1.529 9.469 1.00 96.31 98 LEU A O 1
ATOM 734 N N . ALA A 1 99 ? -12.454 2.558 7.529 1.00 95.94 99 ALA A N 1
ATOM 735 C CA . ALA A 1 99 ? -12.827 3.893 7.985 1.00 95.94 99 ALA A CA 1
ATOM 736 C C . ALA A 1 99 ? -14.287 3.936 8.466 1.00 95.94 99 ALA A C 1
ATOM 738 O O . ALA A 1 99 ? -14.577 4.460 9.541 1.00 95.94 99 ALA A O 1
ATOM 739 N N . GLU A 1 100 ? -15.203 3.321 7.715 1.00 97.62 100 GLU A N 1
ATOM 740 C CA . GLU A 1 100 ? -16.611 3.247 8.100 1.00 97.62 100 GLU A CA 1
ATOM 741 C C . GLU A 1 100 ? -16.843 2.378 9.350 1.00 97.62 100 GLU A C 1
ATOM 743 O O . GLU A 1 100 ? -17.700 2.701 10.175 1.00 97.62 100 GLU A O 1
ATOM 748 N N . ALA A 1 101 ? -16.088 1.290 9.525 1.00 96.00 101 ALA A N 1
ATOM 749 C CA . ALA A 1 101 ? -16.160 0.464 10.730 1.00 96.00 101 ALA A CA 1
ATOM 750 C C . ALA A 1 101 ? -15.691 1.237 11.975 1.00 96.00 101 ALA A C 1
ATOM 752 O O . ALA A 1 101 ? -16.397 1.257 12.983 1.00 96.00 101 ALA A O 1
ATOM 753 N N . LEU A 1 102 ? -14.558 1.940 11.884 1.00 95.25 102 LEU A N 1
ATOM 754 C CA . LEU A 1 102 ? -14.034 2.783 12.965 1.00 95.25 102 LEU A CA 1
ATOM 755 C C . LEU A 1 102 ? -14.994 3.927 13.311 1.00 95.25 102 LEU A C 1
ATOM 757 O O . LEU A 1 102 ? -15.236 4.211 14.484 1.00 95.25 102 LEU A O 1
ATOM 761 N N . ARG A 1 103 ? -15.601 4.552 12.294 1.00 95.12 103 ARG A N 1
ATOM 762 C CA . ARG A 1 103 ? -16.623 5.586 12.491 1.00 95.12 103 ARG A CA 1
ATOM 763 C C . ARG A 1 103 ? -17.819 5.044 13.275 1.00 95.12 103 ARG A C 1
ATOM 765 O O . ARG A 1 103 ? -18.289 5.708 14.195 1.00 95.12 103 ARG A O 1
ATOM 772 N N . ARG A 1 104 ? -18.305 3.847 12.929 1.00 95.25 104 ARG A N 1
ATOM 773 C CA . ARG A 1 104 ? -19.425 3.198 13.628 1.00 95.25 104 ARG A CA 1
ATOM 774 C C . ARG A 1 104 ? -19.076 2.801 15.058 1.00 95.25 104 ARG A C 1
ATOM 776 O O . ARG A 1 104 ? -19.883 3.061 15.943 1.00 95.25 104 ARG A O 1
ATOM 783 N N . ALA A 1 105 ? -17.887 2.244 15.287 1.00 92.12 105 ALA A N 1
ATOM 784 C CA . ALA A 1 105 ? -17.411 1.898 16.626 1.00 92.12 105 ALA A CA 1
ATOM 785 C C . ALA A 1 105 ? -17.389 3.128 17.547 1.00 92.12 105 ALA A C 1
ATOM 787 O O . ALA A 1 105 ? -17.957 3.094 18.630 1.00 92.12 105 ALA A O 1
ATOM 788 N N . ARG A 1 106 ? -16.872 4.265 17.060 1.00 91.00 106 ARG A N 1
ATOM 789 C CA . ARG A 1 106 ? -16.875 5.525 17.820 1.00 91.00 106 ARG A CA 1
ATOM 790 C C . ARG A 1 106 ? -18.283 5.999 18.200 1.00 91.00 106 ARG A C 1
ATOM 792 O O . ARG A 1 106 ? -18.475 6.538 19.285 1.00 91.00 106 ARG A O 1
ATOM 799 N N . VAL A 1 107 ? -19.260 5.844 17.304 1.00 87.06 107 VAL A N 1
ATOM 800 C CA . VAL A 1 107 ? -20.660 6.208 17.588 1.00 87.06 107 VAL A CA 1
ATOM 801 C C . VAL A 1 107 ? -21.267 5.271 18.633 1.00 87.06 107 VAL A C 1
ATOM 803 O O . VAL A 1 107 ? -21.985 5.738 19.513 1.00 87.06 107 VAL A O 1
ATOM 806 N N . ALA A 1 108 ? -20.962 3.973 18.563 1.00 84.06 108 ALA A N 1
ATOM 807 C CA . ALA A 1 108 ? -21.416 2.995 19.548 1.00 84.06 108 ALA A CA 1
ATOM 808 C C . ALA A 1 108 ? -20.821 3.261 20.943 1.00 84.06 108 ALA A C 1
ATOM 810 O O . ALA A 1 108 ? -21.563 3.243 21.921 1.00 84.06 108 ALA A O 1
ATOM 811 N N . ASP A 1 109 ? -19.529 3.592 21.028 1.00 82.69 109 ASP A N 1
ATOM 812 C CA . ASP A 1 109 ? -18.864 3.960 22.287 1.00 82.69 109 ASP A CA 1
ATOM 813 C C . ASP A 1 109 ? -19.464 5.230 22.904 1.00 82.69 109 ASP A C 1
ATOM 815 O O . ASP A 1 109 ? -19.704 5.295 24.106 1.00 82.69 109 ASP A O 1
ATOM 819 N N . ALA A 1 110 ? -19.773 6.239 22.083 1.00 78.00 110 ALA A N 1
ATOM 820 C CA . ALA A 1 110 ? -20.424 7.457 22.565 1.00 78.00 110 ALA A CA 1
ATOM 821 C C . ALA A 1 110 ? -21.853 7.200 23.083 1.00 78.00 110 ALA A C 1
ATOM 823 O O . ALA A 1 110 ? -22.298 7.865 24.016 1.00 78.00 110 ALA A O 1
ATOM 824 N N . ALA A 1 111 ? -22.574 6.244 22.487 1.00 74.25 111 ALA A N 1
ATOM 825 C CA . ALA A 1 111 ? -23.935 5.888 22.882 1.00 74.25 111 ALA A CA 1
ATOM 826 C C . ALA A 1 111 ? -23.994 4.964 24.111 1.00 74.25 111 ALA A C 1
ATOM 828 O O . ALA A 1 111 ? -25.007 4.950 24.807 1.00 74.25 111 ALA A O 1
ATOM 829 N N . SER A 1 112 ? -22.934 4.197 24.387 1.00 77.94 112 SER A N 1
ATOM 830 C CA . SER A 1 112 ? -22.891 3.249 25.507 1.00 77.94 112 SER A CA 1
ATOM 831 C C . SER A 1 112 ? -22.601 3.906 26.862 1.00 77.94 112 SER A C 1
ATOM 833 O O . SER A 1 112 ? -22.726 3.245 27.890 1.00 77.94 112 SER A O 1
ATOM 835 N N . GLY A 1 113 ? -22.222 5.193 26.890 1.00 63.84 113 GLY A N 1
ATOM 836 C CA . GLY A 1 113 ? -21.891 5.920 28.123 1.00 63.84 113 GLY A CA 1
ATOM 837 C C . GLY A 1 113 ? -20.663 5.370 28.860 1.00 63.84 113 GLY A C 1
ATOM 838 O O . GLY A 1 113 ? -20.391 5.785 29.987 1.00 63.84 113 GLY A O 1
ATOM 839 N N . ALA A 1 114 ? -19.924 4.441 28.247 1.00 59.56 114 ALA A N 1
ATOM 840 C CA . ALA A 1 114 ? -18.719 3.878 28.826 1.00 59.56 114 ALA A CA 1
ATOM 841 C C . ALA A 1 114 ? -17.624 4.960 28.869 1.00 59.56 114 ALA A C 1
ATOM 843 O O . ALA A 1 114 ? -17.390 5.633 27.858 1.00 59.56 114 ALA A O 1
ATOM 844 N N . PRO A 1 115 ? -16.951 5.168 30.016 1.00 55.84 115 PRO A N 1
ATOM 845 C CA . PRO A 1 115 ? -15.851 6.118 30.091 1.00 55.84 115 PRO A CA 1
ATOM 846 C C . PRO A 1 115 ? -14.780 5.732 29.067 1.00 55.84 115 PRO A C 1
ATOM 848 O O . PRO A 1 115 ? -14.446 4.554 28.920 1.00 55.84 115 PRO A O 1
ATOM 851 N N . SER A 1 116 ? -14.254 6.725 28.342 1.00 56.69 116 SER A N 1
ATOM 852 C CA . SER A 1 116 ? -13.184 6.476 27.376 1.00 56.69 116 SER A CA 1
ATOM 853 C C . SER A 1 116 ? -11.999 5.813 28.094 1.00 56.69 116 SER A C 1
ATOM 855 O O . SER A 1 116 ? -11.689 6.187 29.231 1.00 56.69 116 SER A O 1
ATOM 857 N N . PRO A 1 117 ? -11.297 4.855 27.466 1.00 58.53 117 PRO A N 1
ATOM 858 C CA . PRO A 1 117 ? -10.198 4.129 28.108 1.00 58.53 117 PRO A CA 1
ATOM 859 C C . PRO A 1 117 ? -8.924 4.983 28.318 1.00 58.53 117 PRO A C 1
ATOM 861 O O . PRO A 1 117 ? -7.820 4.453 28.336 1.00 58.53 117 PRO A O 1
ATOM 864 N N . GLY A 1 118 ? -9.042 6.308 28.473 1.00 55.69 118 GLY A N 1
ATOM 865 C CA . GLY A 1 118 ? -7.917 7.247 28.435 1.00 55.69 118 GLY A CA 1
ATOM 866 C C . GLY A 1 118 ? -7.923 8.378 29.464 1.00 55.69 118 GLY A C 1
ATOM 867 O O . GLY A 1 118 ? -7.168 9.329 29.290 1.00 55.69 118 GLY A O 1
ATOM 868 N N . ALA A 1 119 ? -8.723 8.314 30.531 1.00 48.47 119 ALA A N 1
ATOM 869 C CA . ALA A 1 119 ? -8.684 9.303 31.616 1.00 48.47 119 ALA A CA 1
ATOM 870 C C . ALA A 1 119 ? -8.487 8.624 32.983 1.00 48.47 119 ALA A C 1
ATOM 872 O O . ALA A 1 119 ? -9.377 8.620 33.824 1.00 48.47 119 ALA A O 1
ATOM 873 N N . GLY A 1 120 ? -7.318 8.012 33.193 1.00 41.84 120 GLY A N 1
ATOM 874 C CA . GLY A 1 120 ? -6.992 7.290 34.428 1.00 41.84 120 GLY A CA 1
ATOM 875 C C . GLY A 1 120 ? -5.493 7.204 34.705 1.00 41.84 120 GLY A C 1
ATOM 876 O O . GLY A 1 120 ? -4.986 6.140 35.031 1.00 41.84 120 GLY A O 1
ATOM 877 N N . GLY A 1 121 ? -4.765 8.308 34.528 1.00 46.56 121 GLY A N 1
ATOM 878 C CA . GLY A 1 121 ? -3.450 8.494 35.142 1.00 46.56 121 GLY A CA 1
ATOM 879 C C . GLY A 1 121 ? -3.609 9.409 36.354 1.00 46.56 121 GLY A C 1
ATOM 880 O O . GLY A 1 121 ? -4.188 10.484 36.193 1.00 46.56 121 GLY A O 1
ATOM 881 N N . ARG A 1 122 ? -3.055 8.993 37.507 1.00 49.78 122 ARG A N 1
ATOM 882 C CA . ARG A 1 122 ? -3.197 9.514 38.894 1.00 49.78 122 ARG A CA 1
ATOM 883 C C . ARG A 1 122 ? -4.272 8.742 39.678 1.00 49.78 122 ARG A C 1
ATOM 885 O O . ARG A 1 122 ? -5.419 8.743 39.266 1.00 49.78 122 ARG A O 1
ATOM 892 N N . THR A 1 123 ? -4.016 8.062 40.791 1.00 45.78 123 THR A N 1
ATOM 893 C CA . THR A 1 123 ? -2.877 7.989 41.720 1.00 45.78 123 THR A CA 1
ATOM 894 C C . THR A 1 123 ? -2.981 6.669 42.492 1.00 45.78 123 THR A C 1
ATOM 896 O O . THR A 1 123 ? -4.039 6.380 43.045 1.00 45.78 123 THR A O 1
ATOM 899 N N . ALA A 1 124 ? -1.888 5.927 42.613 1.00 41.75 124 ALA A N 1
ATOM 900 C CA . ALA A 1 124 ? -1.617 5.146 43.814 1.00 41.75 124 ALA A CA 1
ATOM 901 C C . ALA A 1 124 ? -0.099 5.142 43.996 1.00 41.75 124 ALA A C 1
ATOM 903 O O . ALA A 1 124 ? 0.616 4.350 43.386 1.00 41.75 124 ALA A O 1
ATOM 904 N N . GLU A 1 125 ? 0.381 6.116 44.771 1.00 45.25 125 GLU A N 1
ATOM 905 C CA . GLU A 1 125 ? 1.645 5.980 45.485 1.00 45.25 125 GLU A CA 1
ATOM 906 C C . GLU A 1 125 ? 1.637 4.633 46.211 1.00 45.25 125 GLU A C 1
ATOM 908 O O . GLU A 1 125 ? 0.729 4.342 46.990 1.00 45.25 125 GLU A O 1
ATOM 913 N N . HIS A 1 126 ? 2.654 3.818 45.961 1.00 40.62 126 HIS A N 1
ATOM 914 C CA . HIS A 1 126 ? 3.064 2.789 46.899 1.00 40.62 126 HIS A CA 1
ATOM 915 C C . HIS A 1 126 ? 4.473 3.166 47.344 1.00 40.62 126 HIS A C 1
ATOM 917 O O . HIS A 1 126 ? 5.434 3.020 46.588 1.00 40.62 126 HIS A O 1
ATOM 923 N N . SER A 1 127 ? 4.552 3.766 48.532 1.00 45.38 127 SER A N 1
ATOM 924 C CA . SER A 1 127 ? 5.805 4.059 49.225 1.00 45.38 127 SER A CA 1
ATOM 925 C C . SER A 1 127 ? 6.653 2.791 49.397 1.00 45.38 127 SER A C 1
ATOM 927 O O . SER A 1 127 ? 6.097 1.695 49.494 1.00 45.38 127 SER A O 1
ATOM 929 N N . PRO A 1 128 ? 7.989 2.922 49.456 1.00 60.72 128 PRO A N 1
ATOM 930 C CA . PRO A 1 128 ? 8.890 1.797 49.636 1.00 60.72 128 PRO A CA 1
ATOM 931 C C . PRO A 1 128 ? 8.989 1.455 51.125 1.00 60.72 128 PRO A C 1
ATOM 933 O O . PRO A 1 128 ? 9.363 2.320 51.905 1.00 60.72 128 PRO A O 1
ATOM 936 N N . GLU A 1 129 ? 8.698 0.217 51.526 1.00 50.50 129 GLU A N 1
ATOM 937 C CA . GLU A 1 129 ? 9.195 -0.350 52.788 1.00 50.50 129 GLU A CA 1
ATOM 938 C C . GLU A 1 129 ? 8.978 -1.871 52.846 1.00 50.50 129 GLU A C 1
ATOM 940 O O . GLU A 1 129 ? 8.010 -2.395 52.301 1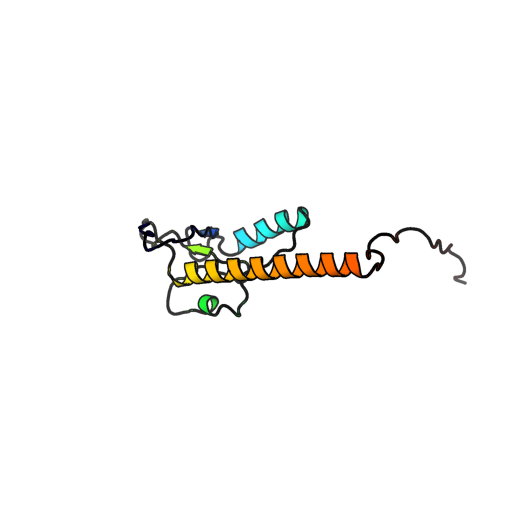.00 50.50 129 GLU A O 1
ATOM 945 N N . ALA A 1 130 ? 9.896 -2.550 53.541 1.00 43.84 130 ALA A N 1
ATOM 946 C CA . ALA A 1 130 ? 9.985 -3.992 53.796 1.00 43.84 130 ALA A CA 1
ATOM 947 C C . ALA A 1 130 ? 10.636 -4.868 52.703 1.00 43.84 130 ALA A C 1
ATOM 949 O O . ALA A 1 130 ? 10.035 -5.789 52.154 1.00 43.84 130 ALA A O 1
ATOM 950 N N . MET A 1 131 ? 11.945 -4.678 52.514 1.00 42.78 131 MET A N 1
ATOM 951 C CA . MET A 1 131 ? 12.846 -5.831 52.427 1.00 42.78 131 MET A CA 1
ATOM 952 C C . MET A 1 131 ? 13.720 -5.840 53.679 1.00 42.78 131 MET A C 1
ATOM 954 O O . MET A 1 131 ? 14.479 -4.903 53.926 1.00 42.78 131 MET A O 1
ATOM 958 N N . SER A 1 132 ? 13.501 -6.879 54.486 1.00 50.84 132 SER A N 1
ATOM 959 C CA . SER A 1 132 ? 14.432 -7.361 55.504 1.00 50.84 132 SER A CA 1
ATOM 960 C C . SER A 1 132 ? 15.731 -7.849 54.872 1.00 50.84 132 SER A C 1
ATOM 962 O O . SER A 1 132 ? 15.710 -8.219 53.676 1.00 50.84 132 SER A O 1
#

pLDDT: mean 80.75, std 20.39, range [32.62, 97.75]

Foldseek 3Di:
DDDDDPDPPPDFDAAEDQDLPRCLPVVLVVVVVVCVVVVHDAAEQDCVLVLQVDDPDRAGGDRSYQYGHQHPPPRHGDDHDPSS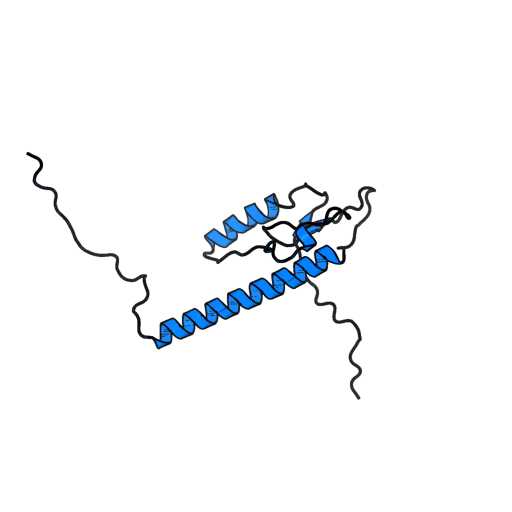VVRSVRVVVVVVVVVVVVVVVVVVCVVVPDPDPPPDDDDDDDDDDDDD

InterPro domains:
  IPR029039 Flavoprotein-like superfamily [G3DSA:3.40.50.360] (13-107)
  IPR029039 Flavoprotein-like superfamily [SSF52218] (15-102)

Organism: NCBI:txid413882

Secondary structure (DSSP, 8-state):
--PPPS--------EEESSSSSSTTHHHHHHHHHHHHTTPPP----TTSGGGG--SS----BTTB-EEE-B-SSSSBPPPPHHHHHHHHHHHHHHHHHHHHHHHHHHHHHHHTPPPTT--------------

Sequence (132 aa):
MGERCPGGQGRQRVHVTGSQHGGQEATLLSTHIVLLHLGMVVTGLPYTFKGQLRMDEITGGSPYGATTIADDGHGGDRQPTQNELDGARFQGRHVARLAEALRRARVADAASGAPSPGAGGRTAEHSPEAMS